Protein AF-A0A327NUN2-F1 (afdb_monomer_lite)

pLDDT: mean 71.28, std 17.76, range [31.56, 96.25]

Structure (mmCIF, N/CA/C/O backbone):
data_AF-A0A327NUN2-F1
#
_entry.id   AF-A0A327NUN2-F1
#
loop_
_atom_site.group_PDB
_atom_site.id
_atom_site.type_symbol
_atom_site.label_atom_id
_atom_site.label_alt_id
_atom_site.label_comp_id
_atom_site.label_asym_id
_atom_site.label_entity_id
_atom_site.label_seq_id
_atom_site.pdbx_PDB_ins_code
_atom_site.Cartn_x
_atom_site.Cartn_y
_atom_site.Cartn_z
_atom_site.occupancy
_atom_site.B_iso_or_equiv
_atom_site.auth_seq_id
_atom_site.auth_comp_id
_atom_site.auth_asym_id
_atom_site.auth_atom_id
_atom_site.pdbx_PDB_model_num
ATOM 1 N N . MET A 1 1 ? -0.493 28.489 -24.729 1.00 39.03 1 MET A N 1
ATOM 2 C CA . MET A 1 1 ? -0.046 27.097 -24.924 1.00 39.03 1 MET A CA 1
ATOM 3 C C . MET A 1 1 ? 0.932 26.816 -23.806 1.00 39.03 1 MET A C 1
ATOM 5 O O . MET A 1 1 ? 2.051 27.299 -23.866 1.00 39.03 1 MET A O 1
ATOM 9 N N . GLU A 1 2 ? 0.467 26.195 -22.726 1.00 38.06 2 GLU A N 1
ATOM 10 C CA . GLU A 1 2 ? 1.351 25.822 -21.620 1.00 38.06 2 GLU A CA 1
ATOM 11 C C . GLU A 1 2 ? 2.334 24.757 -22.112 1.00 38.06 2 GLU A C 1
ATOM 13 O O . GLU A 1 2 ? 1.933 23.777 -22.747 1.00 38.06 2 GLU A O 1
ATOM 18 N N . ASN A 1 3 ? 3.625 24.996 -21.876 1.00 37.91 3 ASN A N 1
ATOM 19 C CA . ASN A 1 3 ? 4.711 24.079 -22.199 1.00 37.91 3 ASN A CA 1
ATOM 20 C C . ASN A 1 3 ? 4.503 22.757 -21.445 1.00 37.91 3 ASN A C 1
ATOM 22 O O . ASN A 1 3 ? 4.862 22.635 -20.279 1.00 37.91 3 ASN A O 1
ATOM 26 N N . LYS A 1 4 ? 3.949 21.753 -22.134 1.00 46.22 4 LYS A N 1
ATOM 27 C CA . LYS A 1 4 ? 3.748 20.376 -21.642 1.00 46.22 4 LYS A CA 1
ATOM 28 C C . LYS A 1 4 ? 5.047 19.560 -21.513 1.00 46.22 4 LYS A C 1
ATOM 30 O O . LYS A 1 4 ? 4.977 18.355 -21.264 1.00 46.22 4 LYS A O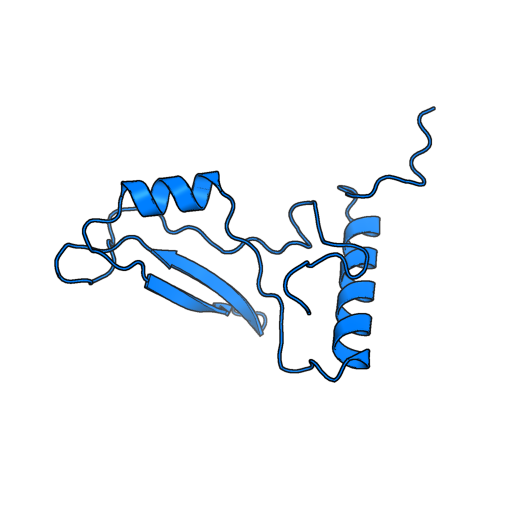 1
ATOM 35 N N . GLU A 1 5 ? 6.210 20.165 -21.745 1.00 46.53 5 GLU A N 1
ATOM 36 C CA . GLU A 1 5 ? 7.501 19.462 -21.778 1.00 46.53 5 GLU A CA 1
ATOM 37 C C . GLU A 1 5 ? 8.114 19.231 -20.391 1.00 46.53 5 GLU A C 1
ATOM 39 O O . GLU A 1 5 ? 8.929 18.331 -20.253 1.00 46.53 5 GLU A O 1
ATOM 44 N N . ASN A 1 6 ? 7.660 19.941 -19.353 1.00 47.88 6 ASN A N 1
ATOM 45 C CA . ASN A 1 6 ? 8.183 19.815 -17.987 1.00 47.88 6 ASN A CA 1
ATOM 46 C C . ASN A 1 6 ? 7.064 19.569 -16.966 1.00 47.88 6 ASN A C 1
ATOM 48 O O . ASN A 1 6 ? 6.996 20.254 -15.949 1.00 47.88 6 ASN A O 1
ATOM 52 N N . ASP A 1 7 ? 6.150 18.641 -17.254 1.00 43.34 7 ASP A N 1
ATOM 53 C CA . ASP A 1 7 ? 5.220 18.155 -16.232 1.00 43.34 7 ASP A CA 1
ATOM 54 C C . ASP A 1 7 ? 5.920 17.042 -15.433 1.00 43.34 7 ASP A C 1
ATOM 56 O O . ASP A 1 7 ? 6.127 15.956 -15.986 1.00 43.34 7 ASP A O 1
ATOM 60 N N . PRO A 1 8 ? 6.325 17.291 -14.171 1.00 45.97 8 PRO A N 1
ATOM 61 C CA . PRO A 1 8 ? 6.980 16.278 -13.351 1.00 45.97 8 PRO A CA 1
ATOM 62 C C . PRO A 1 8 ? 6.047 15.106 -13.013 1.00 45.97 8 PRO A C 1
ATOM 64 O O . PRO A 1 8 ? 6.515 14.094 -12.499 1.00 45.97 8 PRO A O 1
ATOM 67 N N . TYR A 1 9 ? 4.744 15.214 -13.289 1.00 51.47 9 TYR A N 1
ATOM 68 C CA . TYR A 1 9 ? 3.738 14.246 -12.868 1.00 51.47 9 TYR A CA 1
ATOM 69 C C . TYR A 1 9 ? 2.769 13.930 -14.014 1.00 51.47 9 TYR A C 1
ATOM 71 O O . TYR A 1 9 ? 1.584 14.267 -13.951 1.00 51.47 9 TYR A O 1
ATOM 79 N N . PRO A 1 10 ? 3.256 13.271 -15.083 1.00 53.84 10 PRO A N 1
ATOM 80 C CA . PRO A 1 10 ? 2.456 13.047 -16.272 1.00 53.84 10 PRO A CA 1
ATOM 81 C C . PRO A 1 10 ? 1.252 12.145 -15.974 1.00 53.84 10 PRO A C 1
ATOM 83 O O . PRO A 1 10 ? 1.397 10.992 -15.580 1.00 53.84 10 PRO A O 1
ATOM 86 N N . THR A 1 11 ? 0.058 12.669 -16.234 1.00 53.91 11 THR A N 1
ATOM 87 C CA . THR A 1 11 ? -1.218 11.926 -16.220 1.00 53.91 11 THR A CA 1
ATOM 88 C C . THR A 1 11 ? -1.545 11.284 -17.573 1.00 53.91 11 THR A C 1
ATOM 90 O O . THR A 1 11 ? -2.511 10.536 -17.700 1.00 53.91 11 THR A O 1
ATOM 93 N N . ASP A 1 12 ? -0.746 11.579 -18.603 1.00 64.88 12 ASP A N 1
ATOM 94 C CA . ASP A 1 12 ? -0.899 11.026 -19.946 1.00 64.88 12 ASP A CA 1
ATOM 95 C C . ASP A 1 12 ? -0.442 9.551 -19.996 1.00 64.88 12 ASP A C 1
ATOM 97 O O . ASP A 1 12 ? 0.691 9.264 -19.598 1.00 64.88 12 ASP A O 1
ATOM 101 N N . PRO A 1 13 ? -1.258 8.613 -20.522 1.00 62.50 13 PRO A N 1
ATOM 102 C CA . PRO A 1 13 ? -0.939 7.183 -20.522 1.00 62.50 13 PRO A CA 1
ATOM 103 C C . PRO A 1 13 ? 0.368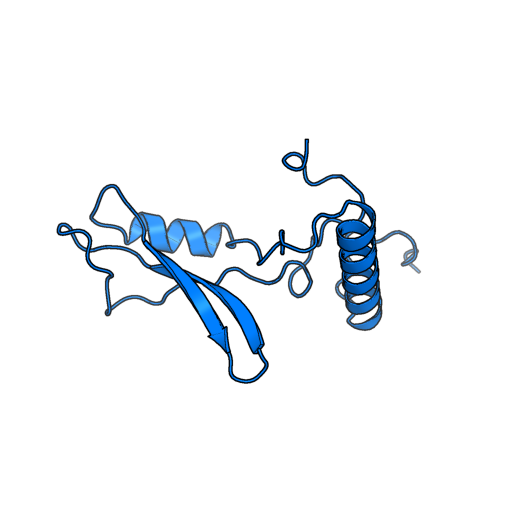 6.803 -21.231 1.00 62.50 13 PRO A C 1
ATOM 105 O O . PRO A 1 13 ? 1.013 5.828 -20.840 1.00 62.50 13 PRO A O 1
ATOM 108 N N . ILE A 1 14 ? 0.773 7.543 -22.270 1.00 69.12 14 ILE A N 1
ATOM 109 C CA . ILE A 1 14 ? 2.021 7.276 -23.000 1.00 69.12 14 ILE A CA 1
ATOM 110 C C . ILE A 1 14 ? 3.202 7.686 -22.124 1.00 69.12 14 ILE A C 1
ATOM 112 O O . ILE A 1 14 ? 4.100 6.882 -21.879 1.00 69.12 14 ILE A O 1
ATOM 116 N N . LYS A 1 15 ? 3.161 8.904 -21.581 1.00 64.12 15 LYS A N 1
ATOM 117 C CA . LYS A 1 15 ? 4.207 9.411 -20.681 1.00 64.12 15 LYS A CA 1
ATOM 118 C C . LYS A 1 15 ? 4.329 8.586 -19.395 1.00 64.12 15 LYS A C 1
ATOM 120 O O . LYS A 1 15 ? 5.423 8.436 -18.853 1.00 64.12 15 LYS A O 1
ATOM 125 N N . LEU A 1 16 ? 3.211 8.045 -18.920 1.00 61.94 16 LEU A N 1
ATOM 126 C CA . LEU A 1 16 ? 3.143 7.167 -17.761 1.00 61.94 16 LEU A CA 1
ATOM 127 C C . LEU A 1 16 ? 3.842 5.832 -18.033 1.00 61.94 16 LEU A C 1
ATOM 129 O O . LEU A 1 16 ? 4.706 5.420 -17.262 1.00 61.94 16 LEU A O 1
ATOM 133 N N . LYS A 1 17 ? 3.557 5.209 -19.183 1.00 67.75 17 LYS A N 1
ATOM 134 C CA . LYS A 1 17 ? 4.259 4.003 -19.636 1.00 67.75 17 LYS A CA 1
ATOM 135 C C . LYS A 1 17 ? 5.770 4.232 -19.730 1.00 67.75 17 LYS A C 1
ATOM 137 O O . LYS A 1 17 ? 6.546 3.428 -19.222 1.00 67.75 17 LYS A O 1
ATOM 142 N N . GLU A 1 18 ? 6.187 5.346 -20.327 1.00 70.31 18 GLU A N 1
ATOM 143 C CA . GLU A 1 18 ? 7.604 5.708 -20.427 1.00 70.31 18 GLU A CA 1
ATOM 144 C C . GLU A 1 18 ? 8.257 5.889 -19.046 1.00 70.31 18 GLU A C 1
ATOM 146 O O . GLU A 1 18 ? 9.420 5.526 -18.865 1.00 70.31 18 GLU A O 1
ATOM 151 N N . ALA A 1 19 ? 7.533 6.433 -18.060 1.00 66.75 19 ALA A N 1
ATOM 152 C CA . ALA A 1 19 ? 8.021 6.551 -16.686 1.00 66.75 19 ALA A CA 1
ATOM 153 C C . ALA A 1 19 ? 8.235 5.179 -16.029 1.00 66.75 19 ALA A C 1
ATOM 155 O O . ALA A 1 19 ? 9.276 4.965 -15.404 1.00 66.75 19 ALA A O 1
ATOM 156 N N . CYS A 1 20 ? 7.317 4.235 -16.235 1.00 70.25 20 CYS A N 1
ATOM 157 C CA . CYS A 1 20 ? 7.454 2.867 -15.729 1.00 70.25 20 CYS A CA 1
ATOM 158 C C . CYS A 1 20 ? 8.657 2.147 -16.342 1.00 70.25 20 CYS A C 1
ATOM 160 O O . CYS A 1 20 ? 9.479 1.592 -15.616 1.00 70.25 20 CYS A O 1
ATOM 162 N N . GLU A 1 21 ? 8.828 2.234 -17.664 1.00 74.94 21 GLU A N 1
ATOM 163 C CA . GLU A 1 21 ? 9.963 1.616 -18.361 1.00 74.94 21 GLU A CA 1
ATOM 164 C C . GLU A 1 21 ? 11.316 2.193 -17.899 1.00 74.94 21 GLU A C 1
ATOM 166 O O . GLU A 1 21 ? 12.314 1.471 -17.821 1.00 74.94 21 GLU A O 1
ATOM 171 N N . ARG A 1 22 ? 11.382 3.495 -17.577 1.00 74.31 22 ARG A N 1
ATOM 172 C CA . ARG A 1 22 ? 12.588 4.105 -16.987 1.00 74.31 22 ARG A CA 1
ATOM 173 C C . ARG A 1 22 ? 12.869 3.566 -15.586 1.00 74.31 22 ARG A C 1
ATOM 175 O O . ARG A 1 22 ? 14.022 3.262 -15.280 1.00 74.31 22 ARG A O 1
ATOM 182 N N . TYR A 1 23 ? 11.836 3.428 -14.760 1.00 70.75 23 TYR A N 1
ATOM 183 C CA . TYR A 1 23 ? 11.961 2.917 -13.398 1.00 70.75 23 TYR A CA 1
ATOM 184 C C . TYR A 1 23 ? 12.436 1.456 -13.366 1.00 70.75 23 TYR A C 1
ATOM 186 O O . TYR A 1 23 ? 13.364 1.122 -12.629 1.00 70.75 23 TYR A O 1
ATOM 194 N N . GLU A 1 24 ? 11.881 0.602 -14.227 1.00 72.88 24 GLU A N 1
ATOM 195 C CA . GLU A 1 24 ? 12.314 -0.793 -14.377 1.00 72.88 24 GLU A CA 1
ATOM 196 C C . GLU A 1 24 ? 13.792 -0.895 -14.778 1.00 72.88 24 GLU A C 1
ATOM 198 O O . GLU A 1 24 ? 14.556 -1.646 -14.167 1.00 72.88 24 GLU A O 1
ATOM 203 N N . LYS A 1 25 ? 14.231 -0.081 -15.749 1.00 75.88 25 LYS A N 1
ATOM 204 C CA . LYS A 1 25 ? 15.647 -0.004 -16.149 1.00 75.88 25 LYS A CA 1
ATOM 205 C C . LYS A 1 25 ? 16.547 0.460 -15.005 1.00 75.88 25 LYS A C 1
ATOM 207 O O . LYS A 1 25 ? 17.646 -0.069 -14.844 1.00 75.88 25 LYS A O 1
ATOM 212 N N . MET A 1 26 ? 16.096 1.432 -14.209 1.00 74.12 26 MET A N 1
ATOM 213 C CA . MET A 1 26 ? 16.837 1.905 -13.039 1.00 74.12 26 MET A CA 1
ATOM 214 C C . MET A 1 26 ? 17.027 0.774 -12.017 1.00 74.12 26 MET A C 1
ATOM 216 O O . MET A 1 26 ? 18.157 0.537 -11.587 1.00 74.12 26 MET A O 1
ATOM 220 N N . LEU A 1 27 ? 15.963 0.045 -11.667 1.00 68.44 27 LEU A N 1
ATOM 221 C CA . LEU A 1 27 ? 16.035 -1.086 -10.733 1.00 68.44 27 LEU A CA 1
ATOM 222 C C . LEU A 1 27 ? 16.978 -2.191 -11.222 1.00 68.44 27 LEU A C 1
ATOM 224 O O . LEU A 1 27 ? 17.790 -2.696 -10.441 1.00 68.44 27 LEU A O 1
ATOM 228 N N . ASP A 1 28 ? 16.914 -2.526 -12.512 1.00 75.00 28 ASP A N 1
ATOM 229 C CA . ASP A 1 28 ? 17.808 -3.511 -13.123 1.00 75.00 28 ASP A CA 1
ATOM 230 C C . ASP A 1 28 ? 19.277 -3.064 -13.035 1.00 75.00 28 ASP A C 1
ATOM 232 O O . ASP A 1 28 ? 20.137 -3.835 -12.600 1.00 75.00 28 ASP A O 1
ATOM 236 N N . SER A 1 29 ? 19.553 -1.789 -13.343 1.00 76.06 29 SER A N 1
ATOM 237 C CA . SER A 1 29 ? 20.901 -1.206 -13.272 1.00 76.06 29 SER A CA 1
ATOM 238 C C . SER A 1 29 ? 21.482 -1.171 -11.853 1.00 76.06 29 SER A C 1
ATOM 240 O O . SER A 1 29 ? 22.692 -1.305 -11.680 1.00 76.06 29 SER A O 1
ATOM 242 N N . ALA A 1 30 ? 20.628 -1.046 -10.834 1.00 71.44 30 ALA A N 1
ATOM 243 C CA . ALA A 1 30 ? 21.017 -1.044 -9.426 1.00 71.44 30 ALA A CA 1
ATOM 244 C C . ALA A 1 30 ? 21.188 -2.461 -8.839 1.00 71.44 30 ALA A C 1
ATOM 246 O O . ALA A 1 30 ? 21.508 -2.603 -7.660 1.00 71.44 30 ALA A O 1
ATOM 247 N N . GLY A 1 31 ? 20.945 -3.523 -9.620 1.00 71.94 31 GLY A N 1
ATOM 248 C CA . GLY A 1 31 ? 20.944 -4.902 -9.118 1.00 71.94 31 GLY A CA 1
ATOM 249 C C . GLY A 1 31 ? 19.786 -5.201 -8.158 1.00 71.94 31 GLY A C 1
ATOM 250 O O . GLY A 1 31 ? 19.762 -6.247 -7.511 1.00 71.94 31 GLY A O 1
ATOM 251 N N . LEU A 1 32 ? 18.794 -4.311 -8.093 1.00 67.31 32 LEU A N 1
ATOM 252 C CA . LEU A 1 32 ? 17.630 -4.371 -7.213 1.00 67.31 32 LEU A CA 1
ATOM 253 C C . LEU A 1 32 ? 16.500 -5.209 -7.827 1.00 67.31 32 LEU A C 1
ATOM 255 O O . LEU A 1 32 ? 15.323 -4.899 -7.687 1.00 67.31 32 LEU A O 1
ATOM 259 N N . LYS A 1 33 ? 16.851 -6.323 -8.479 1.00 60.38 33 LYS A N 1
ATOM 260 C CA . LYS A 1 33 ? 15.911 -7.195 -9.210 1.00 60.38 33 LYS A CA 1
ATOM 261 C C . LYS A 1 33 ? 14.863 -7.870 -8.316 1.00 60.38 33 LYS A C 1
ATOM 263 O O . LYS A 1 33 ? 13.874 -8.381 -8.821 1.00 60.38 33 LYS A O 1
ATOM 268 N N . ASN A 1 34 ? 15.095 -7.868 -7.001 1.00 54.22 34 ASN A N 1
ATOM 269 C CA . ASN A 1 34 ? 14.189 -8.412 -5.985 1.00 54.22 34 ASN A CA 1
ATOM 270 C C . ASN A 1 34 ? 13.455 -7.316 -5.189 1.00 54.22 34 ASN A C 1
ATOM 272 O O . ASN A 1 34 ? 12.681 -7.635 -4.290 1.00 54.22 34 ASN A O 1
ATOM 276 N N . PHE A 1 35 ? 13.710 -6.038 -5.483 1.00 52.88 35 PHE A N 1
ATOM 277 C CA . PHE A 1 35 ? 13.012 -4.903 -4.886 1.00 52.88 35 PHE A CA 1
ATOM 278 C C . PHE A 1 35 ? 12.056 -4.329 -5.921 1.00 52.88 35 PHE A C 1
ATOM 280 O O . PHE A 1 35 ? 12.411 -3.476 -6.729 1.00 52.88 35 PHE A O 1
ATOM 287 N N . PHE A 1 36 ? 10.818 -4.802 -5.877 1.00 52.59 36 PHE A N 1
ATOM 288 C CA . PHE A 1 36 ? 9.732 -4.185 -6.619 1.00 52.59 36 PHE A CA 1
ATOM 289 C C . PHE A 1 36 ? 9.082 -3.148 -5.716 1.00 52.59 36 PHE A C 1
ATOM 291 O O . PHE A 1 36 ? 8.594 -3.473 -4.634 1.00 52.59 36 PHE A O 1
ATOM 298 N N . ARG A 1 37 ? 9.068 -1.887 -6.145 1.00 58.12 37 ARG A N 1
ATOM 299 C CA . ARG A 1 37 ? 8.215 -0.881 -5.514 1.00 58.12 37 ARG A CA 1
ATOM 300 C C . ARG A 1 37 ? 6.783 -1.206 -5.895 1.00 58.12 37 ARG A C 1
ATOM 302 O O . ARG A 1 37 ? 6.349 -0.938 -7.008 1.00 58.12 37 ARG A O 1
ATOM 309 N N . THR A 1 38 ? 6.089 -1.862 -4.976 1.00 55.09 38 THR A N 1
ATOM 310 C CA . THR A 1 38 ? 4.779 -2.460 -5.252 1.00 55.09 38 THR A CA 1
ATOM 311 C C . THR A 1 38 ? 3.655 -1.426 -5.315 1.00 55.09 38 THR A C 1
ATOM 313 O O . THR A 1 38 ? 2.604 -1.729 -5.865 1.00 55.09 38 THR A O 1
ATOM 316 N N . GLY A 1 39 ? 3.859 -0.226 -4.769 1.00 64.69 39 GLY A N 1
ATOM 317 C CA . GLY A 1 39 ? 2.858 0.833 -4.756 1.00 64.69 39 GLY A CA 1
ATOM 318 C C . GLY A 1 39 ? 3.004 1.763 -3.556 1.00 64.69 39 GLY A C 1
ATOM 319 O O . GLY A 1 39 ? 3.955 1.643 -2.780 1.00 64.69 39 GLY A O 1
ATOM 320 N N . PHE A 1 40 ? 2.070 2.695 -3.412 1.00 72.31 40 PHE A N 1
ATOM 321 C CA . PHE A 1 40 ? 1.880 3.509 -2.213 1.00 72.31 40 PHE A CA 1
ATOM 322 C C . PHE A 1 40 ? 0.445 3.341 -1.711 1.00 72.31 40 PHE A C 1
ATOM 324 O O . PHE A 1 40 ? -0.463 3.101 -2.496 1.00 72.31 40 PHE A O 1
ATOM 331 N N . PHE A 1 41 ? 0.222 3.476 -0.408 1.00 78.44 41 PHE A N 1
ATOM 332 C CA . PHE A 1 41 ? -1.137 3.643 0.099 1.00 78.44 41 PHE A CA 1
ATOM 333 C C . PHE A 1 41 ? -1.481 5.123 0.036 1.00 78.44 41 PHE A C 1
ATOM 335 O O . PHE A 1 41 ? -0.725 5.942 0.568 1.00 78.44 41 PHE A O 1
ATOM 342 N N . ASP A 1 42 ? -2.587 5.464 -0.623 1.00 77.00 42 ASP A N 1
ATOM 343 C CA . ASP A 1 42 ? -3.118 6.819 -0.555 1.00 77.00 42 ASP A CA 1
ATOM 344 C C . ASP A 1 42 ? -3.366 7.205 0.913 1.00 77.00 42 ASP A C 1
ATOM 346 O O . ASP A 1 42 ? -3.794 6.381 1.728 1.00 77.00 42 ASP A O 1
ATOM 350 N N . VAL A 1 43 ? -3.075 8.462 1.258 1.00 82.38 43 VAL A N 1
ATOM 351 C CA . VAL A 1 43 ? -3.165 8.942 2.644 1.00 82.38 43 VAL A CA 1
ATOM 352 C C . VAL A 1 43 ? -4.599 8.838 3.149 1.00 82.38 43 VAL A C 1
ATOM 354 O O . VAL A 1 43 ? -4.808 8.364 4.262 1.00 82.38 43 VAL A O 1
ATOM 357 N N . THR A 1 44 ? -5.590 9.188 2.326 1.00 83.62 44 THR A N 1
ATOM 358 C CA . THR A 1 44 ? -7.003 9.074 2.704 1.00 83.62 44 THR A CA 1
ATOM 359 C C . THR A 1 44 ? -7.420 7.611 2.865 1.00 83.62 44 THR A C 1
ATOM 361 O O . THR A 1 44 ? -8.179 7.283 3.779 1.00 83.62 44 THR A O 1
ATOM 364 N N . GLY A 1 45 ? -6.917 6.709 2.018 1.00 85.06 45 GLY A N 1
ATOM 365 C CA . GLY A 1 45 ? -7.089 5.263 2.198 1.00 85.06 45 GLY A CA 1
ATOM 366 C C . GLY A 1 45 ? -6.503 4.766 3.524 1.00 85.06 45 GLY A C 1
ATOM 367 O O . GLY A 1 45 ? -7.173 4.068 4.288 1.00 85.06 45 GLY A O 1
ATOM 368 N N . LEU A 1 46 ? -5.277 5.185 3.842 1.00 89.50 46 LEU A N 1
ATOM 369 C CA . LEU A 1 46 ? -4.586 4.818 5.075 1.00 89.50 46 LEU A CA 1
ATOM 370 C C . LEU A 1 46 ? -5.297 5.360 6.323 1.00 89.50 46 LEU A C 1
ATOM 372 O O . LEU A 1 46 ? -5.467 4.619 7.290 1.00 89.50 46 LEU A O 1
ATOM 376 N N . GLU A 1 47 ? -5.739 6.617 6.303 1.00 91.69 47 GLU A N 1
ATOM 377 C CA . GLU A 1 47 ? -6.489 7.245 7.396 1.00 91.69 47 GLU A CA 1
ATOM 378 C C . GLU A 1 47 ? -7.754 6.449 7.725 1.00 91.69 47 GLU A C 1
ATOM 380 O O . GLU A 1 47 ? -7.954 6.079 8.881 1.00 91.69 47 GLU A O 1
ATOM 385 N N . LYS A 1 48 ? -8.539 6.062 6.710 1.00 91.00 48 LYS A N 1
ATOM 386 C CA . LYS A 1 48 ? -9.736 5.223 6.896 1.00 91.00 48 LYS A CA 1
ATOM 387 C C . LYS A 1 48 ? -9.414 3.88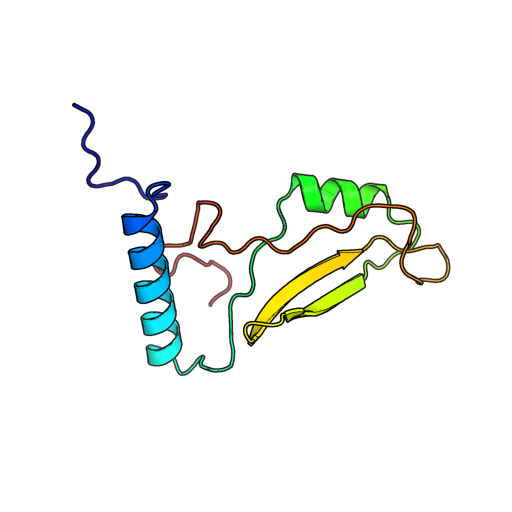6 7.564 1.00 91.00 48 LYS A C 1
ATOM 389 O O . LYS A 1 48 ? -10.143 3.451 8.455 1.00 91.00 48 LYS A O 1
ATOM 394 N N . ILE A 1 49 ? -8.323 3.231 7.157 1.00 93.44 49 ILE A N 1
ATOM 395 C CA . ILE A 1 49 ? -7.889 1.970 7.774 1.00 93.44 49 ILE A CA 1
ATOM 396 C C . ILE A 1 49 ? -7.507 2.187 9.235 1.00 93.44 49 ILE A C 1
ATOM 398 O O . ILE A 1 49 ? -7.901 1.395 10.089 1.00 93.44 49 ILE A O 1
ATOM 402 N N . LEU A 1 50 ? -6.746 3.241 9.531 1.00 92.38 50 LEU A N 1
ATOM 403 C CA . LEU A 1 50 ? -6.288 3.538 10.886 1.00 92.38 50 LEU A CA 1
ATOM 404 C C . LEU A 1 50 ? -7.449 3.903 11.815 1.00 92.38 50 LEU A C 1
ATOM 406 O O . LEU A 1 50 ? -7.484 3.417 12.944 1.00 92.38 50 LEU A O 1
ATOM 410 N N . GLU A 1 51 ? -8.416 4.683 11.338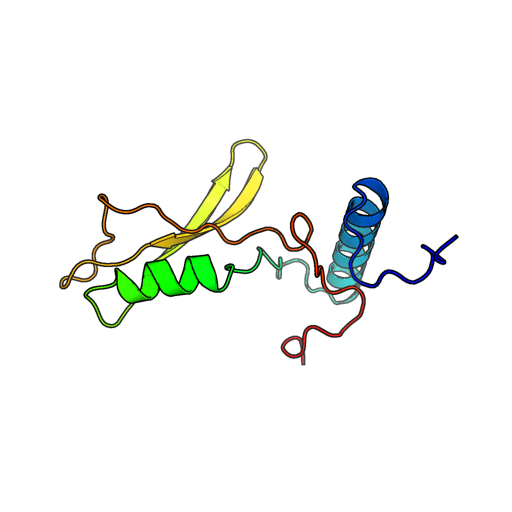 1.00 94.25 51 GLU A N 1
ATOM 411 C CA . GLU A 1 51 ? -9.638 5.022 12.078 1.00 94.25 51 GLU A CA 1
ATOM 412 C C . GLU A 1 51 ? -10.496 3.785 12.376 1.00 94.25 51 GLU A C 1
ATOM 414 O O . GLU A 1 51 ? -11.063 3.654 13.461 1.00 94.25 51 GLU A O 1
ATOM 419 N N . ALA A 1 52 ? -10.572 2.846 11.430 1.00 93.88 52 ALA A N 1
ATOM 420 C CA . ALA A 1 52 ? -11.336 1.610 11.568 1.00 93.88 52 ALA A CA 1
ATOM 421 C C . ALA A 1 52 ? -10.641 0.526 12.414 1.00 93.88 52 ALA A C 1
ATOM 423 O O . ALA A 1 52 ? -11.274 -0.485 12.762 1.00 93.88 52 ALA A O 1
ATOM 424 N N . ASN A 1 53 ? -9.349 0.700 12.705 1.00 95.44 53 ASN A N 1
ATOM 425 C CA . ASN A 1 53 ? -8.510 -0.288 13.366 1.00 95.44 53 ASN A CA 1
ATOM 426 C C . ASN A 1 53 ? -8.773 -0.329 14.875 1.00 95.44 53 ASN A C 1
ATOM 428 O O . ASN A 1 53 ? -8.695 0.681 15.568 1.00 95.44 53 ASN A O 1
ATOM 432 N N . GLN A 1 54 ? -9.032 -1.521 15.407 1.00 94.88 54 GLN A N 1
ATOM 433 C CA . GLN A 1 54 ? -9.349 -1.704 16.827 1.00 94.88 54 GLN A CA 1
ATOM 434 C C . GLN A 1 54 ? -8.163 -2.245 17.634 1.00 94.88 54 GLN A C 1
ATOM 436 O O . GLN A 1 54 ? -8.197 -2.223 18.865 1.00 94.88 54 GLN A O 1
ATOM 441 N N . SER A 1 55 ? -7.113 -2.732 16.964 1.00 93.31 55 SER A N 1
ATOM 442 C CA . SER A 1 55 ? -5.881 -3.184 17.616 1.00 93.31 55 SER A CA 1
ATOM 443 C C . SER A 1 55 ? -4.743 -2.165 17.479 1.00 93.31 55 SER A C 1
ATOM 445 O O . SER A 1 55 ? -4.874 -1.115 16.857 1.00 93.31 55 SER A O 1
ATOM 447 N N . LYS A 1 56 ? -3.581 -2.476 18.061 1.00 91.88 56 LYS A N 1
ATOM 448 C CA . LYS A 1 56 ? -2.350 -1.683 17.881 1.00 91.88 56 LYS A CA 1
ATOM 449 C C . LYS A 1 56 ? -1.622 -1.975 16.565 1.00 91.88 56 LYS A C 1
ATOM 451 O O . LYS A 1 56 ? -0.573 -1.394 16.305 1.00 91.88 56 LYS A O 1
ATOM 456 N N . HIS A 1 57 ? -2.137 -2.903 15.767 1.00 88.62 57 HIS A N 1
ATOM 457 C CA . HIS A 1 57 ? -1.499 -3.399 14.556 1.00 88.62 57 HIS A CA 1
ATOM 458 C C . HIS A 1 57 ? -2.487 -3.369 13.393 1.00 88.62 57 HIS A C 1
ATOM 460 O O . HIS A 1 57 ? -3.681 -3.549 13.589 1.00 88.62 57 HIS A O 1
ATOM 466 N N . VAL A 1 58 ? -1.984 -3.162 12.183 1.00 89.44 58 VAL A N 1
ATOM 467 C CA . VAL A 1 58 ? -2.741 -3.300 10.931 1.00 89.44 58 VAL A CA 1
ATOM 468 C C . VAL A 1 58 ? -2.165 -4.498 10.179 1.00 89.44 58 VAL A C 1
ATOM 470 O O . VAL A 1 58 ? -0.988 -4.831 10.359 1.00 89.44 58 VAL A O 1
ATOM 473 N N . LYS A 1 59 ? -2.974 -5.186 9.370 1.00 89.19 59 LYS A N 1
ATOM 474 C CA . LYS A 1 59 ? -2.484 -6.282 8.525 1.00 89.19 59 LYS A CA 1
ATOM 475 C C . LYS A 1 59 ? -2.162 -5.759 7.135 1.00 89.19 59 LYS A C 1
ATOM 477 O O . LYS A 1 59 ? -2.959 -5.037 6.549 1.00 89.19 59 LYS A O 1
ATOM 482 N N . VAL A 1 60 ? -1.005 -6.167 6.627 1.00 88.12 60 VAL A N 1
ATOM 483 C CA . VAL A 1 60 ? -0.607 -5.983 5.233 1.00 88.12 60 VAL A CA 1
ATOM 484 C C . VAL A 1 60 ? -0.621 -7.358 4.586 1.00 88.12 60 VAL A C 1
ATOM 486 O O . VAL A 1 60 ? -0.057 -8.309 5.131 1.00 88.12 60 VAL A O 1
ATOM 489 N N . TYR A 1 61 ? -1.275 -7.453 3.443 1.00 87.00 61 TYR A N 1
ATOM 490 C CA . TYR A 1 61 ? -1.372 -8.657 2.640 1.00 87.00 61 TYR A CA 1
ATOM 491 C C . TYR A 1 61 ? -0.649 -8.456 1.323 1.00 87.00 61 TYR A C 1
ATOM 493 O O . TYR A 1 61 ? -0.567 -7.341 0.812 1.00 87.00 61 TYR A O 1
ATOM 501 N N . TYR A 1 62 ? -0.158 -9.563 0.785 1.00 82.88 62 TYR A N 1
ATOM 502 C CA . TYR A 1 62 ? 0.485 -9.644 -0.511 1.00 82.88 62 TYR A CA 1
ATOM 503 C C . TYR A 1 62 ? -0.258 -10.669 -1.362 1.00 82.88 62 TYR A C 1
ATOM 505 O O . TYR A 1 62 ? -0.542 -11.775 -0.893 1.00 82.88 62 TYR A O 1
ATOM 513 N N . GLY A 1 63 ? -0.578 -10.282 -2.592 1.00 79.19 63 GLY A N 1
ATOM 514 C CA . GLY A 1 63 ? -1.260 -11.114 -3.569 1.00 79.19 63 GLY A CA 1
ATOM 515 C C . GLY A 1 63 ? -0.519 -11.141 -4.899 1.00 79.19 63 GLY A C 1
ATOM 516 O O . GLY A 1 63 ? 0.214 -10.213 -5.247 1.00 79.19 63 GLY A O 1
ATOM 517 N N . ILE A 1 64 ? -0.732 -12.228 -5.635 1.00 77.75 64 ILE A N 1
ATOM 518 C CA . ILE A 1 64 ? -0.360 -12.367 -7.041 1.00 77.75 64 ILE A CA 1
ATOM 519 C C . ILE A 1 64 ? -1.662 -12.617 -7.795 1.00 77.75 64 ILE A C 1
ATOM 521 O O . ILE A 1 64 ? -2.426 -13.504 -7.408 1.00 77.75 64 ILE A O 1
ATOM 525 N N . ASP A 1 65 ? -1.948 -11.805 -8.808 1.00 77.56 65 ASP A N 1
ATOM 526 C CA . ASP A 1 65 ? -3.150 -11.968 -9.620 1.00 77.56 65 ASP A CA 1
ATOM 527 C C . ASP A 1 65 ? -2.957 -12.983 -10.761 1.00 77.56 65 ASP A C 1
ATOM 529 O O . ASP A 1 65 ? -1.883 -13.539 -10.976 1.00 77.56 65 ASP A O 1
ATOM 533 N N . GLU A 1 66 ? -4.019 -13.217 -11.526 1.00 79.88 66 GLU A N 1
ATOM 534 C CA . GLU A 1 66 ? -4.047 -14.138 -12.672 1.00 79.88 66 GLU A CA 1
ATOM 535 C C . GLU A 1 66 ? -3.111 -13.765 -13.840 1.00 79.88 66 GLU A C 1
ATOM 537 O O . GLU A 1 66 ? -2.973 -14.537 -14.788 1.00 79.88 66 GLU A O 1
ATOM 542 N N . LYS A 1 67 ? -2.484 -12.585 -13.796 1.00 73.31 67 LYS A N 1
ATOM 543 C CA . LYS A 1 67 ? -1.512 -12.092 -14.782 1.00 73.31 67 LYS A CA 1
ATOM 544 C C . LYS A 1 67 ? -0.091 -12.045 -14.209 1.00 73.31 67 LYS A C 1
ATOM 546 O O . LYS A 1 67 ? 0.742 -11.321 -14.754 1.00 73.31 67 LYS A O 1
ATOM 551 N N . ASP A 1 68 ? 0.164 -12.759 -13.112 1.00 63.12 68 ASP A N 1
ATOM 552 C CA . ASP A 1 68 ? 1.419 -12.737 -12.352 1.00 63.12 68 ASP A CA 1
ATOM 553 C C . ASP A 1 68 ? 1.797 -11.335 -11.837 1.00 63.12 68 ASP A C 1
ATOM 555 O O . ASP A 1 68 ? 2.971 -11.026 -11.620 1.00 63.12 68 ASP A O 1
ATOM 559 N N . ARG A 1 69 ? 0.812 -10.449 -11.626 1.00 68.50 69 ARG A N 1
ATOM 560 C CA . ARG A 1 69 ? 1.060 -9.113 -11.070 1.00 68.50 69 ARG A CA 1
ATOM 561 C C . ARG A 1 69 ? 0.998 -9.156 -9.555 1.00 68.50 69 ARG A C 1
ATOM 563 O O . ARG A 1 69 ? 0.056 -9.674 -8.962 1.00 68.50 69 ARG A O 1
ATOM 570 N N . HIS A 1 70 ? 2.011 -8.565 -8.943 1.00 73.31 70 HIS A N 1
ATOM 571 C CA . HIS A 1 70 ? 2.179 -8.474 -7.502 1.00 73.31 70 HIS A CA 1
ATOM 572 C C . HIS A 1 70 ? 1.441 -7.240 -6.975 1.00 73.31 70 HIS A C 1
ATOM 574 O O . HIS A 1 70 ? 1.664 -6.143 -7.485 1.00 73.31 70 HIS A O 1
ATOM 580 N N . PHE A 1 71 ? 0.624 -7.394 -5.936 1.00 76.50 71 PHE A N 1
ATOM 581 C CA . PHE A 1 71 ? -0.078 -6.280 -5.294 1.00 76.50 71 PHE A CA 1
ATOM 582 C C . PHE A 1 71 ? -0.073 -6.415 -3.769 1.00 76.50 71 PHE A C 1
ATOM 584 O O . PHE A 1 71 ? 0.087 -7.510 -3.219 1.00 76.50 71 PHE A O 1
ATOM 591 N N . LEU A 1 72 ? -0.221 -5.283 -3.080 1.00 85.31 72 LEU A N 1
ATOM 592 C CA . LEU A 1 72 ? -0.343 -5.216 -1.625 1.00 85.31 72 LEU A CA 1
ATOM 593 C C . LEU A 1 72 ? -1.690 -4.606 -1.254 1.00 85.31 72 LEU A C 1
ATOM 595 O O . LEU A 1 72 ? -2.173 -3.719 -1.946 1.00 85.31 72 LEU A O 1
ATOM 599 N N . PHE A 1 73 ? -2.267 -5.018 -0.132 1.00 89.25 73 PHE A N 1
ATOM 600 C CA . PHE A 1 73 ? -3.420 -4.334 0.452 1.00 89.25 73 PHE A CA 1
ATOM 601 C C . PHE A 1 73 ? -3.365 -4.345 1.978 1.00 89.25 73 PHE A C 1
ATOM 603 O O . PHE A 1 73 ? -2.756 -5.223 2.593 1.00 89.25 73 PHE A O 1
ATOM 610 N N . MET A 1 74 ? -3.995 -3.354 2.598 1.00 91.19 74 MET A N 1
ATOM 611 C CA . MET A 1 74 ? -4.090 -3.190 4.043 1.00 91.19 74 MET A CA 1
ATOM 612 C C . MET A 1 74 ? -5.519 -3.415 4.525 1.00 91.19 74 MET A C 1
ATOM 614 O O . MET A 1 74 ? -6.477 -2.963 3.899 1.00 91.19 74 MET A O 1
ATOM 618 N N . ALA A 1 75 ? -5.640 -4.094 5.666 1.00 92.62 75 ALA A N 1
ATOM 619 C CA . ALA A 1 75 ? -6.911 -4.368 6.329 1.00 92.62 75 ALA A CA 1
ATOM 620 C C . ALA A 1 75 ? -6.890 -3.883 7.783 1.00 92.62 75 ALA A C 1
ATOM 622 O O . ALA A 1 75 ? -5.916 -4.177 8.495 1.00 92.62 75 ALA A O 1
ATOM 623 N N . PRO A 1 76 ? -7.966 -3.234 8.270 1.00 94.88 76 PRO A N 1
ATOM 624 C CA . PRO A 1 76 ? -8.091 -2.940 9.685 1.00 94.88 76 PRO A CA 1
ATOM 625 C C . PRO A 1 76 ? -8.296 -4.243 10.461 1.00 94.88 76 PRO A C 1
ATOM 627 O O . PRO A 1 76 ? -8.718 -5.267 9.921 1.00 94.88 76 PRO A O 1
ATOM 630 N N . THR A 1 77 ? -7.994 -4.214 11.751 1.00 95.81 77 THR A N 1
ATOM 631 C CA . THR A 1 77 ? -8.044 -5.387 12.623 1.00 95.81 77 THR A CA 1
ATOM 632 C C . THR A 1 77 ? -9.050 -5.231 13.752 1.00 95.81 77 THR A C 1
ATOM 634 O O . THR A 1 77 ? -9.318 -4.128 14.230 1.00 95.81 77 THR A O 1
ATOM 637 N N . GLN A 1 78 ? -9.598 -6.367 14.170 1.00 95.62 78 GLN A N 1
ATOM 638 C CA . GLN A 1 78 ? -10.389 -6.566 15.380 1.00 95.62 78 GLN A CA 1
ATOM 639 C C . GLN A 1 78 ? -9.485 -6.490 16.627 1.00 95.62 78 GLN A C 1
ATOM 641 O O . GLN A 1 78 ? -8.259 -6.549 16.492 1.00 95.62 78 GLN A O 1
ATOM 646 N N . PRO A 1 79 ? -10.030 -6.420 17.859 1.00 96.25 79 PRO A N 1
ATOM 647 C CA . PRO A 1 79 ? -9.214 -6.289 19.068 1.00 96.25 79 PRO A CA 1
ATOM 648 C C . PRO A 1 79 ? -8.302 -7.504 19.297 1.00 96.25 79 PRO A C 1
ATOM 650 O O . PRO A 1 79 ? -7.250 -7.381 19.919 1.00 96.25 79 PRO A O 1
ATOM 653 N N . ASP A 1 80 ? -8.688 -8.666 18.761 1.00 93.50 80 ASP A N 1
ATOM 654 C CA . ASP A 1 80 ? -7.912 -9.910 18.786 1.00 93.50 80 ASP A CA 1
ATOM 655 C C . ASP A 1 80 ? -6.843 -10.003 17.675 1.00 93.50 80 ASP A C 1
ATOM 657 O O . ASP A 1 80 ? -6.098 -10.981 17.606 1.00 93.50 80 ASP A O 1
ATOM 661 N N . GLY A 1 81 ? -6.743 -8.988 16.809 1.00 88.94 81 GLY A N 1
ATOM 662 C CA . GLY A 1 81 ? -5.752 -8.893 15.740 1.00 88.94 81 GLY A CA 1
ATOM 663 C C . GLY A 1 81 ? -6.108 -9.626 14.443 1.00 88.94 81 GLY A C 1
ATOM 664 O O . GLY A 1 81 ? -5.293 -9.612 13.510 1.00 88.94 81 GLY A O 1
ATOM 665 N N . ARG A 1 82 ? -7.290 -10.251 14.339 1.00 91.31 82 ARG A N 1
ATOM 666 C CA . ARG A 1 82 ? -7.820 -10.741 13.054 1.00 91.31 82 ARG A CA 1
ATOM 667 C C . ARG A 1 82 ? -8.243 -9.567 12.177 1.00 91.31 82 ARG A C 1
ATOM 669 O O . ARG A 1 82 ? -8.600 -8.512 12.693 1.00 91.31 82 ARG A O 1
ATOM 676 N N . ALA A 1 83 ? -8.202 -9.736 10.858 1.00 91.38 83 ALA A N 1
ATOM 677 C CA . ALA A 1 83 ? -8.713 -8.711 9.954 1.00 91.38 83 ALA A CA 1
ATOM 678 C C . ALA A 1 83 ? -10.221 -8.515 10.146 1.00 91.38 83 ALA A C 1
ATOM 680 O O . ALA A 1 83 ? -10.949 -9.430 10.543 1.00 91.38 83 ALA A O 1
ATOM 681 N N . ARG A 1 84 ? -10.680 -7.296 9.892 1.00 90.62 84 ARG A N 1
ATOM 682 C CA . ARG A 1 84 ? -12.098 -6.981 9.785 1.00 90.62 84 ARG A CA 1
ATOM 683 C C . ARG A 1 84 ? -12.581 -7.353 8.391 1.00 90.62 84 ARG A C 1
ATOM 685 O O . ARG A 1 84 ? -11.980 -6.947 7.406 1.00 90.62 84 ARG A O 1
ATOM 692 N N . GLU A 1 85 ? -13.650 -8.133 8.338 1.00 87.44 85 GLU A N 1
ATOM 693 C CA . GLU A 1 85 ? -14.277 -8.582 7.087 1.00 87.44 85 GLU A CA 1
ATOM 694 C C . GLU A 1 85 ? -15.434 -7.665 6.664 1.00 87.44 85 GLU A C 1
ATOM 696 O O . GLU A 1 85 ? -15.986 -7.813 5.580 1.00 87.44 85 GLU A O 1
ATOM 701 N N . ASP A 1 86 ? -15.815 -6.721 7.526 1.00 90.00 86 ASP A N 1
ATOM 702 C CA . ASP A 1 86 ? -16.961 -5.830 7.355 1.00 90.00 86 ASP A CA 1
ATOM 703 C C . ASP A 1 86 ? -16.588 -4.433 6.836 1.00 90.00 86 ASP A C 1
ATOM 705 O O . ASP A 1 86 ? -17.440 -3.549 6.780 1.00 90.00 86 ASP A O 1
ATOM 709 N N . ILE A 1 87 ? -15.317 -4.214 6.490 1.00 87.12 87 ILE A N 1
ATOM 710 C CA . ILE A 1 87 ? -14.798 -2.941 5.985 1.00 87.12 87 ILE A CA 1
ATOM 711 C C . ILE A 1 87 ? -13.930 -3.201 4.762 1.00 87.12 87 ILE A C 1
ATOM 713 O O . ILE A 1 87 ? -13.155 -4.159 4.732 1.00 87.12 87 ILE A O 1
ATOM 717 N N . ASP A 1 88 ? -14.042 -2.305 3.786 1.00 85.75 88 ASP A N 1
ATOM 718 C CA . ASP A 1 88 ? -13.237 -2.346 2.575 1.00 85.75 88 ASP A CA 1
ATOM 719 C C . ASP A 1 88 ? -11.742 -2.203 2.877 1.00 85.75 88 ASP A C 1
ATOM 721 O O . ASP A 1 88 ? -11.296 -1.409 3.712 1.00 85.75 88 ASP A O 1
ATOM 725 N N . LEU A 1 8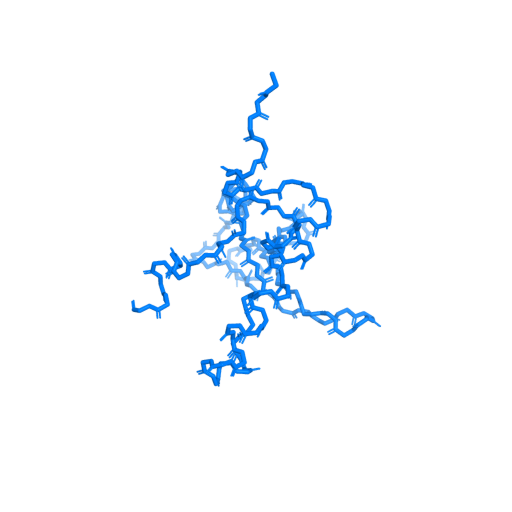9 ? -10.958 -2.992 2.153 1.00 88.12 89 LEU A N 1
ATOM 726 C CA . LEU A 1 89 ? -9.504 -2.958 2.196 1.00 88.12 89 LEU A CA 1
ATOM 727 C C . LEU A 1 89 ? -8.997 -1.782 1.360 1.00 88.12 89 LEU A C 1
ATOM 729 O O . LEU A 1 89 ? -9.652 -1.365 0.405 1.00 88.12 89 LEU A O 1
ATOM 733 N N . THR A 1 90 ? -7.806 -1.279 1.677 1.00 86.06 90 THR A N 1
ATOM 734 C CA . THR A 1 90 ? -7.114 -0.323 0.799 1.00 86.06 90 THR A CA 1
ATOM 735 C C . THR A 1 90 ? -5.982 -1.038 0.077 1.00 86.06 90 THR A C 1
ATOM 737 O O . THR A 1 90 ? -5.150 -1.682 0.712 1.00 86.06 90 THR A O 1
ATOM 740 N N . GLU A 1 91 ? -5.943 -0.950 -1.247 1.00 84.75 91 GLU A N 1
ATOM 741 C CA . GLU A 1 91 ? -4.844 -1.482 -2.056 1.00 84.75 91 GLU A CA 1
ATOM 742 C C . GLU A 1 91 ? -3.680 -0.483 -2.084 1.00 84.75 91 GLU A C 1
ATOM 744 O O . GLU A 1 91 ? -3.880 0.726 -1.946 1.00 84.75 91 GLU A O 1
ATOM 749 N N . ALA A 1 92 ? -2.456 -0.985 -2.224 1.00 81.06 92 ALA A N 1
ATOM 750 C CA . ALA A 1 92 ? -1.322 -0.158 -2.585 1.00 81.06 92 ALA A CA 1
ATOM 751 C C . ALA A 1 92 ? -1.460 0.188 -4.066 1.00 81.06 92 ALA A C 1
ATOM 753 O O . ALA A 1 92 ? -1.370 -0.678 -4.936 1.00 81.06 92 ALA A O 1
ATOM 754 N N . GLU A 1 93 ? -1.667 1.461 -4.351 1.00 74.00 93 GLU A N 1
ATOM 755 C CA . GLU A 1 93 ? -1.790 1.948 -5.707 1.00 74.00 93 GLU A CA 1
ATOM 756 C C . GLU A 1 93 ? -0.436 1.905 -6.396 1.00 74.00 93 GLU A C 1
ATOM 758 O O . GLU A 1 93 ? 0.596 2.320 -5.855 1.00 74.00 93 GLU A O 1
ATOM 763 N N . CYS A 1 94 ? -0.436 1.425 -7.633 1.00 68.38 94 CYS A N 1
ATOM 764 C CA . CYS A 1 94 ? 0.748 1.498 -8.457 1.00 68.38 94 CYS A CA 1
ATOM 765 C C . CYS A 1 94 ? 1.096 2.978 -8.679 1.00 68.38 94 CYS A C 1
ATOM 767 O O . CYS A 1 94 ? 0.287 3.738 -9.213 1.00 68.38 94 CYS A O 1
ATOM 769 N N . CYS A 1 95 ? 2.314 3.398 -8.327 1.00 61.72 95 CYS A N 1
ATOM 770 C CA . CYS A 1 95 ? 2.765 4.774 -8.577 1.00 61.72 95 CYS A CA 1
ATOM 771 C C . CYS A 1 95 ? 2.746 5.135 -10.069 1.00 61.72 95 CYS A C 1
ATOM 773 O O . CYS A 1 95 ? 2.552 6.285 -10.447 1.00 61.72 95 CYS A O 1
ATOM 775 N N . CYS A 1 96 ? 2.856 4.112 -10.911 1.00 58.16 96 CYS A N 1
ATOM 776 C CA . CYS A 1 96 ? 2.685 4.160 -12.351 1.00 58.16 96 CYS A CA 1
ATOM 777 C C . CYS A 1 96 ? 1.231 4.300 -12.819 1.00 58.16 96 CYS A C 1
ATOM 779 O O . CYS A 1 96 ? 1.002 4.294 -14.016 1.00 58.16 96 CYS A O 1
ATOM 781 N N . GLN A 1 97 ? 0.237 4.346 -11.935 1.00 54.19 97 GLN A N 1
ATOM 782 C CA . GLN A 1 97 ? -1.177 4.544 -12.282 1.00 54.19 97 GLN A CA 1
ATOM 783 C C . GLN A 1 97 ? -1.745 5.821 -11.658 1.00 54.19 97 GLN A C 1
ATOM 785 O O . GLN A 1 97 ? -2.625 6.433 -12.258 1.00 54.19 97 GLN A O 1
ATOM 790 N N . HIS A 1 98 ? -1.195 6.255 -10.519 1.00 53.75 98 HIS A N 1
ATOM 791 C CA . HIS A 1 98 ? -1.526 7.522 -9.873 1.00 53.75 98 HIS A CA 1
ATOM 792 C C . HIS A 1 98 ? -0.270 8.395 -9.690 1.00 53.75 98 HIS A C 1
ATOM 794 O O . HIS A 1 98 ? 0.609 8.052 -8.896 1.00 53.75 98 HIS A O 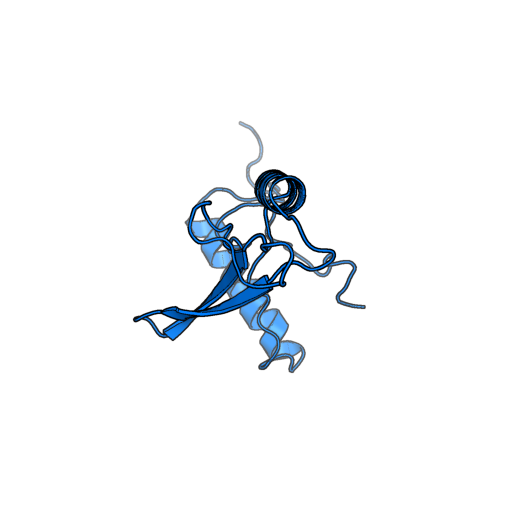1
ATOM 800 N N . PRO A 1 99 ? -0.154 9.526 -10.414 1.00 50.16 99 PRO A N 1
ATOM 801 C CA . PRO A 1 99 ? 0.932 10.475 -10.201 1.00 50.16 99 PRO A CA 1
ATOM 802 C C . PRO A 1 99 ? 0.872 11.089 -8.788 1.00 50.16 99 PRO A C 1
ATOM 804 O O . PRO A 1 99 ? -0.226 11.352 -8.297 1.00 50.16 99 PRO A O 1
ATOM 807 N N . PRO A 1 100 ? 2.020 11.385 -8.142 1.00 52.22 100 PRO A N 1
ATOM 808 C CA . PRO A 1 100 ? 3.362 11.461 -8.714 1.00 52.22 100 PRO A CA 1
ATOM 809 C C . PRO A 1 100 ? 4.144 10.139 -8.650 1.00 52.22 100 PRO A C 1
ATOM 811 O O . PRO A 1 100 ? 4.589 9.693 -7.594 1.00 52.22 100 PRO A O 1
ATOM 814 N N . CYS A 1 101 ? 4.409 9.550 -9.815 1.00 50.00 101 CYS A N 1
ATOM 815 C CA . CYS A 1 101 ? 5.406 8.498 -9.944 1.00 50.00 101 CYS A CA 1
ATOM 816 C C . CYS A 1 101 ? 6.794 9.155 -9.807 1.00 50.00 101 CYS A C 1
ATOM 818 O O . CYS A 1 101 ? 7.069 10.097 -10.553 1.00 50.00 101 CYS A O 1
ATOM 820 N N . PRO A 1 102 ? 7.668 8.744 -8.872 1.00 51.25 102 PRO A N 1
ATOM 821 C CA . PRO A 1 102 ? 8.966 9.393 -8.710 1.00 51.25 102 PRO A CA 1
ATOM 822 C C . PRO A 1 102 ? 9.801 9.192 -9.974 1.00 51.25 102 PRO A C 1
ATOM 824 O O . PRO A 1 102 ? 10.119 8.064 -10.347 1.00 51.25 102 PRO A O 1
ATOM 827 N N . LEU A 1 103 ? 10.103 10.305 -10.645 1.00 51.62 103 LEU A N 1
ATOM 828 C CA . LEU A 1 103 ? 10.754 10.304 -11.952 1.00 51.62 103 LEU A CA 1
ATOM 829 C C . LEU A 1 103 ? 12.259 10.033 -11.865 1.00 51.62 103 LEU A C 1
ATOM 831 O O . LEU A 1 103 ? 12.767 9.287 -12.691 1.00 51.62 103 LEU A O 1
ATOM 835 N N . ASP A 1 104 ? 12.947 10.586 -10.861 1.00 47.78 104 ASP A N 1
ATOM 836 C CA . ASP A 1 104 ? 14.412 10.584 -10.781 1.00 47.78 104 ASP A CA 1
ATOM 837 C C . ASP A 1 104 ? 14.871 10.571 -9.321 1.00 47.78 104 ASP A C 1
ATOM 839 O O . ASP A 1 104 ? 14.676 11.577 -8.648 1.00 47.78 104 ASP A O 1
ATOM 843 N N . GLN A 1 105 ? 15.468 9.466 -8.838 1.00 46.00 105 GLN A N 1
ATOM 844 C CA . GLN A 1 105 ? 16.222 9.301 -7.565 1.00 46.00 105 GLN A CA 1
ATOM 845 C C . GLN A 1 105 ? 15.643 9.912 -6.262 1.00 46.00 105 GLN A C 1
ATOM 847 O O . GLN A 1 105 ? 16.252 9.807 -5.201 1.00 46.00 105 GLN A O 1
ATOM 852 N N . SER A 1 106 ? 14.470 10.530 -6.300 1.00 45.78 106 SER A N 1
ATOM 853 C CA . SER A 1 106 ? 13.901 11.376 -5.254 1.00 45.78 106 SER A CA 1
ATOM 854 C C . SER A 1 106 ? 13.040 10.591 -4.284 1.00 45.78 106 SER A C 1
ATOM 856 O O . SER A 1 106 ? 12.422 11.171 -3.389 1.00 45.78 106 SER A O 1
ATOM 858 N N . ASP A 1 107 ? 13.045 9.265 -4.414 1.00 47.88 107 ASP A N 1
ATOM 859 C CA . ASP A 1 107 ? 12.604 8.421 -3.332 1.00 47.88 107 ASP A CA 1
ATOM 860 C C . ASP A 1 107 ? 13.611 8.556 -2.201 1.00 47.88 107 ASP A C 1
ATOM 862 O O . ASP A 1 107 ? 14.644 7.892 -2.149 1.00 47.88 107 ASP A O 1
ATOM 866 N N . ARG A 1 108 ? 13.306 9.487 -1.306 1.00 38.69 108 ARG A N 1
ATOM 867 C CA . ARG A 1 108 ? 14.118 9.920 -0.167 1.00 38.69 108 ARG A CA 1
ATOM 868 C C . ARG A 1 108 ? 14.445 8.791 0.827 1.00 38.69 108 ARG A C 1
ATOM 870 O O . ARG A 1 108 ? 15.062 9.061 1.848 1.00 38.69 108 ARG A O 1
ATOM 877 N N . TYR A 1 109 ? 14.007 7.568 0.529 1.00 39.34 109 TYR A N 1
ATOM 878 C CA . TYR A 1 109 ? 14.176 6.335 1.290 1.00 39.34 109 TYR A CA 1
ATOM 879 C C . TYR A 1 109 ? 15.012 5.270 0.550 1.00 39.34 109 TYR A C 1
ATOM 881 O O . TYR A 1 109 ? 15.204 4.183 1.085 1.00 39.34 109 TYR A O 1
ATOM 889 N N . ALA A 1 110 ? 15.505 5.558 -0.664 1.00 34.91 110 ALA A N 1
ATOM 890 C CA . ALA A 1 110 ? 16.443 4.701 -1.399 1.00 34.91 110 ALA A CA 1
ATOM 891 C C . ALA A 1 110 ? 17.923 4.937 -1.018 1.00 34.91 110 ALA A C 1
ATOM 893 O O . ALA A 1 110 ? 18.800 4.310 -1.610 1.00 34.91 110 ALA A O 1
ATOM 894 N N . ASN A 1 111 ? 18.193 5.810 -0.038 1.00 31.56 111 ASN A N 1
ATOM 895 C CA . ASN A 1 111 ? 19.501 6.015 0.592 1.00 31.56 111 ASN A CA 1
ATOM 896 C C . ASN A 1 111 ? 19.365 6.012 2.115 1.00 31.56 111 ASN A C 1
ATOM 898 O O . ASN A 1 111 ? 18.533 6.803 2.616 1.00 31.56 111 ASN A O 1
#

Organism: NCBI:txid2183553

Radius of gyration: 16.9 Å; chains: 1; bounding box: 38×41×44 Å

Sequence (111 aa):
MENKENDPYPTDPIKLKEACERYEKMLDSAGLKNFFRTGFFDVTGLEKILEANQSKHVKVYYGIDEKDRHFLFMAPTQPDGRAREDIDLTEAECCCQHPPCPLDQSDRYAN

Foldseek 3Di:
DPPPPDDLWDQDLVVLVVLVVVVVVVCVVVVVPVDDPQAAFDPVLVVVLVVQAPDPDKDKDWDQDPVRRIWIKIFHADNVRHGDPPDDITIGDHCSNGDPPRRDPPPVPVD

Secondary structure (DSSP, 8-state):
---GGG-SS--SHHHHHHHHHHHHHHHHHTT-TT-----B--HHHHHHHHHH--SS--EEEEEE-TTS-EEEEEE-B-TTSPBPSSS--EE-B-TTTSS----SS--TT--